Protein AF-A0A2D4MU91-F1 (afdb_monomer)

Nearest PDB structures (foldseek):
  2vn8-assembly2_B  TM=1.001E+00  e=2.319E-13  Homo sapiens
  6lii-assembly1_B  TM=8.320E-01  e=5.950E-04  Homo sapiens
  4j6f-assembly1_B  TM=7.363E-01  e=1.534E-03  Sinorhizobium meliloti 1021

Structure (mmCIF, N/CA/C/O backbone):
data_AF-A0A2D4MU91-F1
#
_entry.id   AF-A0A2D4MU91-F1
#
loop_
_atom_site.group_PDB
_atom_site.id
_atom_site.type_symbol
_atom_site.label_atom_id
_atom_site.label_alt_id
_atom_site.label_comp_id
_atom_site.label_asym_id
_atom_site.label_entity_id
_atom_site.label_seq_id
_atom_site.pdbx_PDB_ins_code
_atom_site.Cartn_x
_atom_site.Cartn_y
_atom_site.Cartn_z
_atom_site.occupancy
_atom_site.B_iso_or_equiv
_atom_site.auth_seq_id
_atom_site.auth_comp_id
_atom_site.auth_asym_id
_atom_site.auth_atom_id
_atom_site.pdbx_PDB_model_num
ATOM 1 N N . MET A 1 1 ? -2.887 -4.305 4.373 1.00 76.69 1 MET A N 1
ATOM 2 C CA . MET A 1 1 ? -2.344 -2.954 4.094 1.00 76.69 1 MET A CA 1
ATOM 3 C C . MET A 1 1 ? -2.496 -2.094 5.343 1.00 76.69 1 MET A C 1
ATOM 5 O O . MET A 1 1 ? -3.460 -2.306 6.071 1.00 76.69 1 MET A O 1
ATOM 9 N N . LEU A 1 2 ? -1.552 -1.188 5.613 1.00 73.94 2 LEU A N 1
ATOM 10 C CA . LEU A 1 2 ? -1.624 -0.229 6.722 1.00 73.94 2 LEU A CA 1
ATOM 11 C C . LEU A 1 2 ? -2.033 1.133 6.159 1.00 73.94 2 LEU A C 1
ATOM 13 O O . LEU A 1 2 ? -1.394 1.613 5.223 1.00 73.94 2 LEU A O 1
ATOM 17 N N . LEU A 1 3 ? -3.085 1.735 6.703 1.00 72.69 3 LEU A N 1
ATOM 18 C CA . LEU A 1 3 ? -3.566 3.048 6.277 1.00 72.69 3 LEU A CA 1
ATOM 19 C C . LEU A 1 3 ? -3.831 3.946 7.477 1.00 72.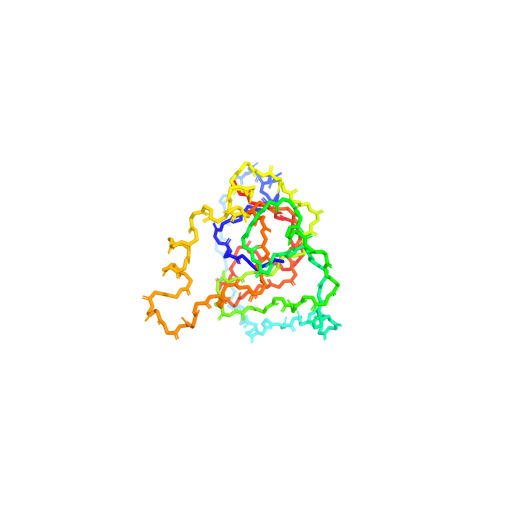69 3 LEU A C 1
ATOM 21 O O . LEU A 1 3 ? -4.034 3.480 8.597 1.00 72.69 3 LEU A O 1
ATOM 25 N N . ARG A 1 4 ? -3.833 5.256 7.239 1.00 72.56 4 ARG A N 1
ATOM 26 C CA . ARG A 1 4 ? -4.248 6.224 8.252 1.00 72.56 4 ARG A CA 1
ATOM 27 C C . ARG A 1 4 ? -5.769 6.273 8.284 1.00 72.56 4 ARG A C 1
ATOM 29 O O . ARG A 1 4 ? -6.400 6.401 7.244 1.00 72.56 4 ARG A O 1
ATOM 36 N N . GLY A 1 5 ? -6.364 6.233 9.474 1.00 51.28 5 GLY A N 1
ATOM 37 C CA . GLY A 1 5 ? -7.821 6.136 9.609 1.00 51.28 5 GLY A CA 1
ATOM 38 C C . GLY A 1 5 ? -8.610 7.262 8.922 1.00 51.28 5 GLY A C 1
ATOM 39 O O . GLY A 1 5 ? -9.745 7.048 8.534 1.00 51.28 5 GLY A O 1
ATOM 40 N N . HIS A 1 6 ? -8.029 8.448 8.721 1.00 66.69 6 HIS A N 1
ATOM 41 C CA . HIS A 1 6 ? -8.721 9.583 8.091 1.00 66.69 6 HIS A CA 1
ATOM 42 C C . HIS A 1 6 ? -8.859 9.502 6.564 1.00 66.69 6 HIS A C 1
ATOM 44 O O . HIS A 1 6 ? -9.570 10.323 6.000 1.00 66.69 6 HIS A O 1
ATOM 50 N N . THR A 1 7 ? -8.189 8.565 5.887 1.00 66.31 7 THR A N 1
ATOM 51 C CA . THR A 1 7 ? -8.255 8.428 4.418 1.00 66.31 7 THR A CA 1
ATOM 52 C C . THR A 1 7 ? -9.287 7.395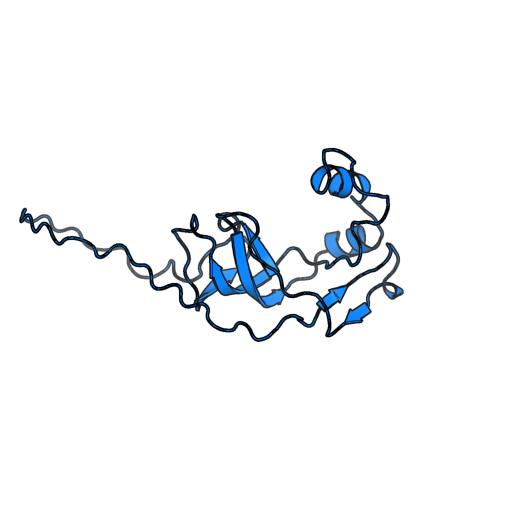 3.960 1.00 66.31 7 THR A C 1
ATOM 54 O O . THR A 1 7 ? -9.231 6.942 2.824 1.00 66.31 7 THR A O 1
ATOM 57 N N . LEU A 1 8 ? -10.173 6.946 4.852 1.00 70.94 8 LEU A N 1
ATOM 58 C CA . LEU A 1 8 ? -11.092 5.839 4.604 1.00 70.94 8 LEU A CA 1
ATOM 59 C C . LEU A 1 8 ? -12.539 6.292 4.729 1.00 70.94 8 LEU A C 1
ATOM 61 O O . LEU A 1 8 ? -12.876 7.074 5.621 1.00 70.94 8 LEU A O 1
ATOM 65 N N . ARG A 1 9 ? -13.413 5.696 3.916 1.00 70.50 9 ARG A N 1
ATOM 66 C CA . ARG A 1 9 ? -14.858 5.714 4.155 1.00 70.50 9 ARG A CA 1
ATOM 67 C C . ARG A 1 9 ? -15.372 4.353 4.565 1.00 70.50 9 ARG A C 1
ATOM 69 O O . ARG A 1 9 ? -14.997 3.327 4.006 1.00 70.50 9 ARG A O 1
ATOM 76 N N . SER A 1 10 ? -16.277 4.370 5.541 1.00 62.06 10 SER A N 1
ATOM 77 C CA . SER A 1 10 ? -17.098 3.215 5.883 1.00 62.06 10 SER A CA 1
ATOM 78 C C . SER A 1 10 ? -18.261 3.121 4.905 1.00 62.06 10 SER A C 1
ATOM 80 O O . SER A 1 10 ? -18.949 4.114 4.662 1.00 62.06 10 SER A O 1
ATOM 82 N N . LYS A 1 11 ? -18.552 1.916 4.410 1.00 56.12 11 LYS A N 1
ATOM 83 C CA . LYS A 1 11 ? -19.815 1.668 3.695 1.00 56.12 11 LYS A CA 1
ATOM 84 C C . LYS A 1 11 ? -21.040 1.804 4.610 1.00 56.12 11 LYS A C 1
ATOM 86 O O . LYS A 1 11 ? -22.161 1.935 4.128 1.00 56.12 11 LYS A O 1
ATOM 91 N N . VAL A 1 12 ? -20.851 1.808 5.932 1.00 44.03 12 VAL A N 1
ATOM 92 C CA . VAL A 1 12 ? -21.926 1.816 6.939 1.00 44.03 12 VAL A CA 1
ATOM 93 C C . VAL A 1 12 ? -22.422 3.239 7.254 1.00 44.03 12 VAL A C 1
ATOM 95 O O . VAL A 1 12 ? -22.794 3.544 8.382 1.00 44.03 12 VAL A O 1
ATOM 98 N N . CYS A 1 13 ? -22.488 4.131 6.262 1.00 41.75 13 CYS A N 1
ATOM 99 C CA . CYS A 1 13 ? -23.174 5.420 6.395 1.00 41.75 13 CYS A CA 1
ATOM 100 C C . CYS A 1 13 ? -24.297 5.534 5.360 1.00 41.75 13 CYS A C 1
ATOM 102 O O . CYS A 1 13 ? -24.196 6.273 4.387 1.00 41.75 13 CYS A O 1
ATOM 104 N N . SER A 1 14 ? -25.354 4.735 5.536 1.00 37.62 14 SER A N 1
ATOM 105 C CA . SER A 1 14 ? -26.645 4.870 4.835 1.00 37.62 14 SER A CA 1
ATOM 106 C C . SER A 1 14 ? -27.747 4.062 5.535 1.00 37.62 14 SER A C 1
ATOM 108 O O . SER A 1 14 ? -28.420 3.248 4.908 1.00 37.62 14 SER A O 1
ATOM 110 N N . LYS A 1 15 ? -27.960 4.256 6.843 1.00 34.19 15 LYS A N 1
ATOM 111 C CA . LYS A 1 15 ? -29.259 3.941 7.459 1.00 34.19 15 LYS A CA 1
ATOM 112 C C . LYS A 1 15 ? -29.674 5.044 8.435 1.00 34.19 15 LYS A C 1
ATOM 114 O O . LYS A 1 15 ? -29.155 5.127 9.540 1.00 34.19 15 LYS A O 1
ATOM 119 N N . LEU A 1 16 ? -30.669 5.804 7.964 1.00 32.56 16 LEU A N 1
ATOM 120 C CA . LEU A 1 16 ? -31.690 6.572 8.689 1.00 32.56 16 LEU A CA 1
ATOM 121 C C . LEU A 1 16 ? -31.326 7.984 9.183 1.00 32.56 16 LEU A C 1
ATOM 123 O O . LEU A 1 16 ? -30.978 8.208 10.338 1.00 32.56 16 LEU A O 1
ATOM 127 N N . LEU A 1 17 ? -31.575 8.960 8.299 1.00 34.31 17 LEU A N 1
ATOM 128 C CA . LEU A 1 17 ? -32.227 10.209 8.699 1.00 34.31 17 LEU A CA 1
ATOM 129 C C . LEU A 1 17 ? -33.666 9.907 9.152 1.00 34.31 17 LEU A C 1
ATOM 131 O O . LEU A 1 17 ? -34.383 9.191 8.455 1.00 34.31 17 LEU A O 1
ATOM 135 N N . GLY A 1 18 ? -34.098 10.538 10.247 1.00 29.16 18 GLY A N 1
ATOM 136 C CA . GLY A 1 18 ? -35.516 10.777 10.537 1.00 29.16 18 GLY A CA 1
ATOM 137 C C . GLY A 1 18 ? -35.991 10.314 11.913 1.00 29.16 18 GLY A C 1
ATOM 138 O O . GLY A 1 18 ? -36.376 9.163 12.069 1.00 29.16 18 GLY A O 1
ATOM 139 N N . CYS A 1 19 ? -35.981 11.224 12.895 1.00 27.73 19 CYS A N 1
ATOM 140 C CA . CYS A 1 19 ? -37.170 11.684 13.636 1.00 27.73 19 CYS A CA 1
ATOM 141 C C . CYS A 1 19 ? -36.754 12.450 14.902 1.00 27.73 19 CYS A C 1
ATOM 143 O O . CYS A 1 19 ? -36.070 11.933 15.781 1.00 27.73 19 CYS A O 1
ATOM 145 N N . LEU A 1 20 ? -37.194 13.705 14.977 1.00 34.19 20 LEU A N 1
ATOM 146 C CA . LEU A 1 20 ? -37.165 14.542 16.171 1.00 34.19 20 LEU A CA 1
ATOM 147 C C . LEU A 1 20 ? -38.215 14.041 17.175 1.00 34.19 20 LEU A C 1
ATOM 149 O O . LEU A 1 20 ? -39.377 13.897 16.804 1.00 34.19 20 LEU A O 1
ATOM 153 N N . SER A 1 21 ? -37.849 13.906 18.450 1.00 30.67 21 SER A N 1
ATOM 154 C CA . SER A 1 21 ? -38.756 14.228 19.560 1.00 30.67 21 SER A CA 1
ATOM 155 C C . SER A 1 21 ? -37.962 14.568 20.824 1.00 30.67 21 SER A C 1
ATOM 157 O O . SER A 1 21 ? -37.164 13.764 21.306 1.00 30.67 21 SER A O 1
ATOM 159 N N . LEU A 1 22 ? -38.198 15.767 21.356 1.00 38.72 22 LEU A N 1
ATOM 160 C CA . LEU A 1 22 ? -37.750 16.218 22.672 1.00 38.72 22 LEU A CA 1
ATOM 161 C C . LEU A 1 22 ? -38.519 15.483 23.776 1.00 38.72 22 LEU A C 1
ATOM 163 O O . LEU A 1 22 ? -39.739 15.604 23.828 1.00 38.72 22 LEU A O 1
ATOM 167 N N . SER A 1 23 ? -37.815 14.850 24.718 1.00 32.72 23 SER A N 1
ATOM 168 C CA . SER A 1 23 ? -38.287 14.742 26.106 1.00 32.72 23 SER A CA 1
ATOM 169 C C . SER A 1 23 ? -37.197 14.274 27.078 1.00 32.72 23 SER A C 1
ATOM 171 O O . SER A 1 23 ? -36.691 13.163 26.973 1.00 32.72 23 SER A O 1
ATOM 173 N N . ALA A 1 24 ? -36.959 15.140 28.065 1.00 33.81 24 ALA A N 1
ATOM 174 C CA . ALA A 1 24 ? -36.702 14.865 29.480 1.00 33.81 24 ALA A CA 1
ATOM 175 C C . ALA A 1 24 ? -35.405 14.159 29.939 1.00 33.81 24 ALA A C 1
ATOM 177 O O . ALA A 1 24 ? -35.162 12.973 29.746 1.00 33.81 24 ALA A O 1
ATOM 178 N N . LEU A 1 25 ? -34.656 14.954 30.710 1.00 39.72 25 LEU A N 1
ATOM 179 C CA . LEU A 1 25 ? -33.672 14.618 31.739 1.00 39.72 25 LEU A CA 1
ATOM 180 C C . LEU A 1 25 ? -33.971 13.318 32.518 1.00 39.72 25 LEU A C 1
ATOM 182 O O . LEU A 1 25 ? -35.026 13.194 33.139 1.00 39.72 25 LEU A O 1
ATOM 186 N N . ARG A 1 26 ? -32.955 12.459 32.666 1.00 32.94 26 ARG A N 1
ATOM 187 C CA . ARG A 1 26 ? -32.646 11.786 33.941 1.00 32.94 26 ARG A CA 1
ATOM 188 C C . ARG A 1 26 ? -31.180 11.358 33.967 1.00 32.94 26 ARG A C 1
ATOM 190 O O . ARG A 1 26 ? -30.714 10.606 33.119 1.00 32.94 26 ARG A O 1
ATOM 197 N N . GLN A 1 27 ? -30.459 11.894 34.947 1.00 38.44 27 GLN A N 1
ATOM 198 C CA . GLN A 1 27 ? -29.088 11.526 35.271 1.00 38.44 27 GLN A CA 1
ATOM 199 C C . GLN A 1 27 ? -29.042 10.068 35.738 1.00 38.44 27 GLN A C 1
ATOM 201 O O . GLN A 1 27 ? -29.795 9.669 36.623 1.00 38.44 27 GLN A O 1
ATOM 206 N N . SER A 1 28 ? -28.116 9.302 35.172 1.00 36.25 28 SER A N 1
ATOM 207 C CA . SER A 1 28 ? -27.631 8.047 35.734 1.00 36.25 28 SER A CA 1
ATOM 208 C C . SER A 1 28 ? -26.122 8.029 35.531 1.00 36.25 28 SER A C 1
ATOM 210 O O . SER A 1 28 ? -25.635 7.802 34.424 1.00 36.25 28 SER A O 1
ATOM 212 N N . LEU A 1 29 ? -25.381 8.325 36.601 1.00 36.03 29 LEU A N 1
ATOM 213 C CA . LEU A 1 29 ? -23.933 8.148 36.680 1.00 36.03 29 LEU A CA 1
ATOM 214 C C . LEU A 1 29 ? -23.627 6.644 36.685 1.00 36.03 29 LEU A C 1
ATOM 216 O O . LEU A 1 29 ? -23.423 6.042 37.735 1.00 36.03 29 LEU A O 1
ATOM 220 N N . SER A 1 30 ? -23.623 6.014 35.511 1.00 35.84 30 SER A N 1
ATOM 221 C CA . SER A 1 30 ? -23.048 4.681 35.350 1.00 35.84 30 SER A CA 1
ATOM 222 C C . SER A 1 30 ? -21.543 4.842 35.168 1.00 35.84 30 SER A C 1
ATOM 224 O O . SER A 1 30 ? -21.099 5.381 34.155 1.00 35.84 30 SER A O 1
ATOM 226 N N . LEU A 1 31 ? -20.763 4.403 36.154 1.00 36.09 31 LEU A N 1
ATOM 227 C CA . LEU A 1 31 ? -19.313 4.253 36.053 1.00 36.09 31 LEU A CA 1
ATOM 228 C C . LEU A 1 31 ? -19.004 3.347 34.853 1.00 36.09 31 LEU A C 1
ATOM 230 O O . LEU A 1 31 ? -19.293 2.152 34.873 1.00 36.09 31 LEU A O 1
ATOM 234 N N . TRP A 1 32 ? -18.462 3.931 33.786 1.00 31.25 32 TRP A N 1
ATOM 235 C CA . TRP A 1 32 ? -17.987 3.185 32.629 1.00 31.25 32 TRP A CA 1
ATOM 236 C C . TRP A 1 32 ? -16.819 2.313 33.101 1.00 31.25 32 TRP A C 1
ATOM 238 O O . TRP A 1 32 ? -15.844 2.866 33.619 1.00 31.25 32 TRP A O 1
ATOM 248 N N . PRO A 1 33 ? -16.845 0.981 32.935 1.00 38.06 33 PRO A N 1
ATOM 249 C CA . PRO A 1 33 ? -15.641 0.209 33.146 1.00 38.06 33 PRO A CA 1
ATOM 250 C C . PRO A 1 33 ? -14.661 0.581 32.033 1.00 38.06 33 PRO A C 1
ATOM 252 O O . PRO A 1 33 ? -14.869 0.282 30.855 1.00 38.06 33 PRO A O 1
ATOM 255 N N . LEU A 1 34 ? -13.585 1.260 32.426 1.00 44.78 34 LEU A N 1
ATOM 256 C CA . LEU A 1 34 ? -12.413 1.534 31.609 1.00 44.78 34 LEU A CA 1
ATOM 257 C C . LEU A 1 34 ? -11.674 0.210 31.356 1.00 44.78 34 LEU A C 1
ATOM 259 O O . LEU A 1 34 ? -10.680 -0.123 31.991 1.00 44.78 34 LEU A O 1
ATOM 263 N N . SER A 1 35 ? -12.203 -0.607 30.458 1.00 47.16 35 SER A N 1
ATOM 264 C CA . SER A 1 35 ? -11.468 -1.722 29.874 1.00 47.16 35 SER A CA 1
ATOM 265 C C . SER A 1 35 ? -12.078 -2.052 28.529 1.00 47.16 35 SER A C 1
ATOM 267 O O . SER A 1 35 ? -12.932 -2.928 28.395 1.00 47.16 35 SER A O 1
ATOM 269 N N . ARG A 1 36 ? -11.597 -1.347 27.499 1.00 43.66 36 ARG A N 1
ATOM 270 C CA . ARG A 1 36 ? -11.606 -1.914 26.153 1.00 43.66 36 ARG A CA 1
ATOM 271 C C . ARG A 1 36 ? -10.810 -3.211 26.244 1.00 43.66 36 ARG A C 1
ATOM 273 O O . ARG A 1 36 ? -9.589 -3.183 26.360 1.00 43.66 36 ARG A O 1
ATOM 280 N N . LYS A 1 37 ? -11.507 -4.347 26.252 1.00 35.41 37 LYS A N 1
ATOM 281 C CA . LYS A 1 37 ? -10.875 -5.648 26.045 1.00 35.41 37 LYS A CA 1
ATOM 282 C C . LYS A 1 37 ? -10.244 -5.593 24.660 1.00 35.41 37 LYS A C 1
ATOM 284 O O . LYS A 1 37 ? -10.958 -5.579 23.659 1.00 35.41 37 LYS A O 1
ATOM 289 N N . PHE A 1 38 ? -8.920 -5.488 24.613 1.00 39.97 38 PHE A N 1
ATOM 290 C CA . PHE A 1 38 ? -8.163 -5.638 23.381 1.00 39.97 38 PHE A CA 1
ATOM 291 C C . PHE A 1 38 ? -8.386 -7.069 22.894 1.00 39.97 38 PHE A C 1
ATOM 293 O O . PHE A 1 38 ? -7.773 -8.013 23.385 1.00 39.97 38 PHE A O 1
ATOM 300 N N . HIS A 1 39 ? -9.320 -7.247 21.962 1.00 42.41 39 HIS A N 1
ATOM 301 C CA . HIS A 1 39 ? -9.378 -8.465 21.175 1.00 42.41 39 HIS A CA 1
ATOM 302 C C . HIS A 1 39 ? -8.187 -8.425 20.223 1.00 42.41 39 HIS A C 1
ATOM 304 O O . HIS A 1 39 ? -8.269 -7.874 19.131 1.00 42.41 39 HIS A O 1
ATOM 310 N N . VAL A 1 40 ? -7.064 -8.993 20.660 1.00 47.31 40 VAL A N 1
ATOM 311 C CA . VAL A 1 40 ? -5.912 -9.280 19.800 1.00 47.31 40 VAL A CA 1
ATOM 312 C C . VAL A 1 40 ? -6.295 -10.480 18.929 1.00 47.31 40 VAL A C 1
ATOM 314 O O . VAL A 1 40 ? -5.888 -11.617 19.168 1.00 47.31 40 VAL A O 1
ATOM 317 N N . SER A 1 41 ? -7.215 -10.281 17.985 1.00 52.53 41 SER A N 1
ATOM 318 C CA . SER A 1 41 ? -7.653 -11.365 17.114 1.00 52.53 41 SER A CA 1
ATOM 319 C C . SER A 1 41 ? -6.566 -11.653 16.079 1.00 52.53 41 SER A C 1
ATOM 321 O O . SER A 1 41 ? -6.405 -10.917 15.111 1.00 52.53 41 SER A O 1
ATOM 323 N N . CYS A 1 42 ? -5.893 -12.785 16.296 1.00 43.09 42 CYS A N 1
ATOM 324 C CA . CYS A 1 42 ? -4.976 -13.496 15.403 1.00 43.09 42 CYS A CA 1
ATOM 325 C C . CYS A 1 42 ? -3.510 -13.014 15.362 1.00 43.09 42 CYS A C 1
ATOM 327 O O . CYS A 1 42 ? -3.039 -12.454 14.380 1.00 43.09 42 CYS A O 1
ATOM 329 N N . GLN A 1 43 ? -2.732 -13.396 16.379 1.00 53.59 43 GLN A N 1
ATOM 330 C CA . GLN A 1 43 ? -1.259 -13.355 16.372 1.00 53.59 43 GLN A CA 1
ATOM 331 C C . GLN A 1 43 ? -0.581 -14.401 15.442 1.00 53.59 43 GLN A C 1
ATOM 333 O O . GLN A 1 43 ? 0.536 -14.822 15.726 1.00 53.59 43 GLN A O 1
ATOM 338 N N . ARG A 1 44 ? -1.210 -14.911 14.368 1.00 56.16 44 ARG A N 1
ATOM 339 C CA . ARG A 1 44 ? -0.689 -16.125 13.680 1.00 56.16 44 ARG A CA 1
ATOM 340 C C . ARG A 1 44 ? -0.170 -15.965 12.252 1.00 56.16 44 ARG A C 1
ATOM 342 O O . ARG A 1 44 ? 0.322 -16.947 11.710 1.00 56.16 44 ARG A O 1
ATOM 349 N N . CYS A 1 45 ? -0.179 -14.770 11.670 1.00 60.91 45 CYS A N 1
ATOM 350 C CA . CYS A 1 45 ? 0.519 -14.520 10.405 1.00 60.91 45 CYS A CA 1
ATOM 351 C C . CYS A 1 45 ? 1.623 -13.490 10.633 1.00 60.91 45 CYS A C 1
ATOM 353 O O . CYS A 1 45 ? 1.351 -12.297 10.672 1.00 60.91 45 CYS A O 1
ATOM 355 N N . SER A 1 46 ? 2.871 -13.944 10.790 1.00 84.50 46 SER A N 1
ATOM 356 C CA . SER A 1 46 ? 4.045 -13.060 10.712 1.00 84.50 46 SER A CA 1
ATOM 357 C C . SER A 1 46 ? 4.327 -12.616 9.274 1.00 84.50 46 SER A C 1
ATOM 359 O O . SER A 1 46 ? 5.042 -11.636 9.055 1.00 84.50 46 SER A O 1
ATOM 361 N N . THR A 1 47 ? 3.734 -13.309 8.299 1.00 92.69 47 THR A N 1
ATOM 362 C CA . THR A 1 47 ? 3.857 -13.031 6.873 1.00 92.69 47 THR A CA 1
ATOM 363 C C . THR A 1 47 ? 2.500 -12.971 6.167 1.00 92.69 47 THR A C 1
ATOM 365 O O . THR A 1 47 ? 1.491 -13.481 6.659 1.00 92.69 47 THR A O 1
ATOM 368 N N . MET A 1 48 ? 2.478 -12.329 5.001 1.00 93.94 48 MET A N 1
ATOM 369 C CA . MET A 1 48 ? 1.337 -12.195 4.103 1.00 93.94 48 MET A CA 1
ATOM 370 C C . MET A 1 48 ? 1.778 -12.298 2.631 1.00 93.94 48 MET A C 1
ATOM 372 O O . MET A 1 48 ? 2.917 -11.948 2.305 1.00 93.94 48 MET A O 1
ATOM 376 N N . PRO A 1 49 ? 0.887 -12.731 1.720 1.00 95.50 49 PRO A N 1
ATOM 377 C CA . PRO A 1 49 ? 1.150 -12.678 0.290 1.00 95.50 49 PRO A CA 1
ATOM 378 C C . PRO A 1 49 ? 1.105 -11.241 -0.238 1.00 95.50 49 PRO A C 1
ATOM 380 O O . PRO A 1 49 ? 0.240 -10.456 0.152 1.00 95.50 49 PRO A O 1
ATOM 383 N N . SER A 1 50 ? 2.018 -10.904 -1.147 1.00 96.19 50 SER A N 1
ATOM 384 C CA . SER A 1 50 ? 2.079 -9.591 -1.787 1.00 96.19 50 SER A CA 1
ATOM 385 C C . SER A 1 50 ? 2.775 -9.642 -3.144 1.00 96.19 50 SER A C 1
ATOM 387 O O . SER A 1 50 ? 3.658 -10.465 -3.379 1.00 96.19 50 SER A O 1
ATOM 389 N N . TRP A 1 51 ? 2.420 -8.696 -4.009 1.00 97.00 51 TRP A N 1
ATOM 390 C CA . TRP A 1 51 ? 3.250 -8.303 -5.144 1.00 97.00 51 TRP A CA 1
ATOM 391 C C . TRP A 1 51 ? 4.210 -7.200 -4.703 1.00 97.00 51 TRP A C 1
ATOM 393 O O . TRP A 1 51 ? 3.802 -6.265 -4.009 1.00 97.00 51 TRP A O 1
ATOM 403 N N . VAL A 1 52 ? 5.480 -7.327 -5.068 1.00 96.94 52 VAL A N 1
ATOM 404 C CA . VAL A 1 52 ? 6.556 -6.409 -4.686 1.00 96.94 52 VAL A CA 1
ATOM 405 C C . VAL A 1 52 ? 7.457 -6.114 -5.878 1.00 96.94 52 VAL A C 1
ATOM 407 O O . VAL A 1 52 ? 7.464 -6.843 -6.872 1.00 96.94 52 VAL A O 1
ATOM 410 N N . ILE A 1 53 ? 8.235 -5.044 -5.763 1.00 96.62 53 ILE A N 1
ATOM 411 C CA . ILE A 1 53 ? 9.375 -4.763 -6.631 1.00 96.62 53 ILE A CA 1
ATOM 412 C C . ILE A 1 53 ? 10.620 -4.566 -5.765 1.00 96.62 53 ILE A C 1
ATOM 414 O O . ILE A 1 53 ? 10.533 -3.939 -4.711 1.00 96.62 53 ILE A O 1
ATOM 418 N N . ASP A 1 54 ? 11.770 -5.059 -6.223 1.00 95.62 54 ASP A N 1
ATOM 419 C CA . ASP A 1 54 ? 13.072 -4.871 -5.544 1.00 95.62 54 ASP A CA 1
ATOM 420 C C . ASP A 1 54 ? 13.959 -3.835 -6.245 1.00 95.62 54 ASP A C 1
ATOM 422 O O . ASP A 1 54 ? 15.035 -3.469 -5.777 1.00 95.62 54 ASP A O 1
ATOM 426 N N . ARG A 1 55 ? 13.513 -3.381 -7.416 1.00 95.00 55 ARG A N 1
ATOM 427 C CA . ARG A 1 55 ? 14.124 -2.320 -8.208 1.00 95.00 55 ARG A CA 1
ATOM 428 C C . ARG A 1 55 ? 13.059 -1.680 -9.085 1.00 95.00 55 ARG A C 1
ATOM 430 O O . ARG A 1 55 ? 12.069 -2.322 -9.434 1.00 95.00 55 ARG A O 1
ATOM 437 N N . TYR A 1 56 ? 13.289 -0.439 -9.493 1.00 95.88 56 TYR A N 1
ATOM 438 C CA . TYR A 1 56 ? 12.462 0.191 -10.517 1.00 95.88 56 TYR A CA 1
ATOM 439 C C . TYR A 1 56 ? 12.725 -0.437 -11.889 1.00 95.88 56 TYR A C 1
ATOM 441 O O . TYR A 1 56 ? 13.853 -0.829 -12.200 1.00 95.88 56 TYR A O 1
ATOM 449 N N . GLY A 1 57 ? 11.693 -0.515 -12.724 1.00 96.12 57 GLY A N 1
ATOM 450 C CA . GLY A 1 57 ? 11.819 -1.058 -14.070 1.00 96.12 57 GLY A CA 1
ATOM 451 C C . GLY A 1 57 ? 10.488 -1.342 -14.751 1.00 96.12 57 GLY A C 1
ATOM 452 O O . GLY A 1 57 ? 9.420 -0.920 -14.297 1.00 96.12 57 GLY A O 1
ATOM 453 N N . LYS A 1 58 ? 10.575 -2.058 -15.877 1.00 96.00 58 LYS A N 1
ATOM 454 C CA . LYS A 1 58 ? 9.419 -2.482 -16.673 1.00 96.00 58 LYS A CA 1
ATOM 455 C C . LYS A 1 58 ? 8.658 -3.596 -15.941 1.00 96.00 58 LYS A C 1
ATOM 457 O O . LYS A 1 58 ? 8.880 -3.859 -14.768 1.00 96.00 58 LYS A O 1
ATOM 462 N N . ASN A 1 59 ? 7.678 -4.209 -16.596 1.00 96.38 59 ASN A N 1
ATOM 463 C CA . ASN A 1 59 ? 6.770 -5.148 -15.933 1.00 96.38 59 ASN A CA 1
ATOM 464 C C . ASN A 1 59 ? 7.457 -6.395 -15.347 1.00 96.38 59 ASN A C 1
ATOM 466 O O . ASN A 1 59 ? 6.912 -7.017 -14.447 1.00 96.38 59 ASN A O 1
ATOM 470 N N . ASP A 1 60 ? 8.652 -6.725 -15.827 1.00 96.81 60 ASP A N 1
ATOM 471 C CA . ASP A 1 60 ? 9.480 -7.851 -15.393 1.00 96.81 60 ASP A CA 1
ATOM 472 C C . ASP A 1 60 ? 9.999 -7.737 -13.951 1.00 96.81 60 ASP A C 1
ATOM 474 O O . ASP A 1 60 ? 10.446 -8.731 -13.388 1.00 96.81 60 ASP A O 1
ATOM 478 N N . VAL A 1 61 ? 9.945 -6.549 -13.335 1.00 97.25 61 VAL A N 1
ATOM 479 C CA . VAL A 1 61 ? 10.401 -6.366 -11.945 1.00 97.25 61 VAL A CA 1
ATOM 480 C C . VAL A 1 61 ? 9.355 -6.761 -10.897 1.00 97.25 61 VAL A C 1
ATOM 482 O O . VAL A 1 61 ? 9.699 -6.856 -9.720 1.00 97.25 61 VAL A O 1
ATOM 485 N N . LEU A 1 62 ? 8.092 -6.960 -11.301 1.00 96.81 62 LEU A N 1
ATOM 486 C CA . LEU A 1 62 ? 7.009 -7.377 -10.406 1.00 96.81 62 LEU A CA 1
ATOM 487 C C . LEU A 1 62 ? 7.183 -8.838 -10.002 1.00 96.81 62 LEU A C 1
ATOM 489 O O . LEU A 1 62 ? 7.180 -9.734 -10.843 1.00 96.81 62 LEU A O 1
ATOM 493 N N . GLN A 1 63 ? 7.279 -9.067 -8.699 1.00 97.31 63 GLN A N 1
ATOM 494 C CA . GLN A 1 63 ? 7.479 -10.385 -8.116 1.00 97.31 63 GLN A CA 1
ATOM 495 C C . GLN A 1 63 ? 6.388 -10.671 -7.092 1.00 97.31 63 GLN A C 1
ATOM 497 O O . GLN A 1 63 ? 6.066 -9.832 -6.252 1.00 97.31 63 GLN A O 1
ATOM 502 N N . PHE A 1 64 ? 5.816 -11.868 -7.158 1.00 96.94 64 PHE A N 1
ATOM 503 C CA . PHE A 1 64 ? 4.907 -12.358 -6.132 1.00 96.94 64 PHE A CA 1
ATOM 504 C C . PHE A 1 64 ? 5.704 -13.047 -5.023 1.00 96.94 64 PHE A C 1
ATOM 506 O O . PHE A 1 64 ? 6.576 -13.868 -5.297 1.00 96.94 64 PHE A O 1
ATOM 513 N N . THR A 1 65 ? 5.373 -12.753 -3.769 1.00 95.94 65 THR A N 1
ATOM 514 C CA . THR A 1 65 ? 5.942 -13.416 -2.594 1.00 95.94 65 THR A CA 1
ATOM 515 C C . THR A 1 65 ? 4.843 -13.757 -1.597 1.00 95.94 65 THR A C 1
ATOM 517 O O . THR A 1 65 ? 3.942 -12.956 -1.364 1.00 95.94 65 THR A O 1
ATOM 520 N N . SER A 1 66 ? 4.912 -14.935 -0.976 1.00 94.50 66 SER A N 1
ATOM 521 C CA . SER A 1 66 ? 4.034 -15.336 0.135 1.00 94.50 66 SER A CA 1
ATOM 522 C C . SER A 1 66 ? 4.560 -14.906 1.510 1.00 94.50 66 SER A C 1
ATOM 524 O O . SER A 1 66 ? 3.881 -15.096 2.517 1.00 94.50 66 SER A O 1
ATOM 526 N N . ASN A 1 67 ? 5.784 -14.371 1.561 1.00 93.94 67 ASN A N 1
ATOM 527 C CA . ASN A 1 67 ? 6.567 -14.233 2.788 1.00 93.94 67 ASN A CA 1
ATOM 528 C C . ASN A 1 67 ? 6.812 -12.767 3.171 1.00 93.94 67 ASN A C 1
ATOM 530 O O . ASN A 1 67 ? 7.789 -12.459 3.848 1.00 93.94 67 ASN A O 1
ATOM 534 N N . MET A 1 68 ? 5.947 -11.850 2.734 1.00 94.06 68 MET A N 1
ATOM 535 C CA . MET A 1 68 ? 6.085 -10.435 3.068 1.00 94.06 68 MET A CA 1
ATOM 536 C C . MET A 1 68 ? 5.693 -10.189 4.522 1.00 94.06 68 MET A C 1
ATOM 538 O O . MET A 1 68 ? 4.673 -10.704 4.965 1.00 94.06 68 MET A O 1
ATOM 542 N N . THR A 1 69 ? 6.460 -9.394 5.266 1.00 93.25 69 THR A N 1
ATOM 543 C CA . THR A 1 69 ? 6.193 -9.128 6.688 1.00 93.25 69 THR A CA 1
ATOM 544 C C . THR A 1 69 ? 4.789 -8.569 6.906 1.00 93.25 69 THR A C 1
ATOM 546 O O . THR A 1 69 ? 4.367 -7.630 6.227 1.00 93.25 69 THR A O 1
ATOM 549 N N . PHE A 1 70 ? 4.071 -9.127 7.880 1.00 92.94 70 PHE A N 1
ATOM 550 C CA . PHE A 1 70 ? 2.748 -8.637 8.244 1.00 92.94 70 PHE A CA 1
ATOM 551 C C . PHE A 1 70 ? 2.837 -7.199 8.795 1.00 92.94 70 PHE A C 1
ATOM 553 O O . PHE A 1 70 ? 3.726 -6.904 9.599 1.00 92.94 70 PHE A O 1
ATOM 560 N N . PRO A 1 71 ? 1.958 -6.274 8.365 1.00 92.62 71 PRO A N 1
ATOM 561 C CA . PRO A 1 71 ? 2.006 -4.888 8.811 1.00 92.62 71 PRO A CA 1
ATOM 562 C C . PRO A 1 71 ? 1.702 -4.785 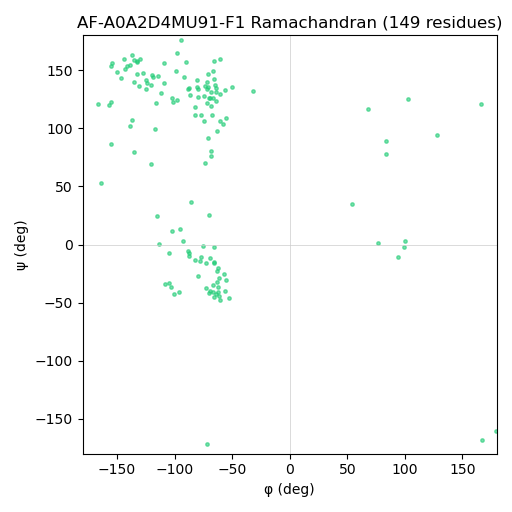10.306 1.00 92.62 71 PRO A C 1
ATOM 564 O O . PRO A 1 71 ? 0.817 -5.464 10.816 1.00 92.62 71 PRO A O 1
ATOM 567 N N . ALA A 1 72 ? 2.394 -3.878 10.987 1.00 91.94 72 ALA A N 1
ATOM 568 C CA . ALA A 1 72 ? 2.146 -3.551 12.385 1.00 91.94 72 ALA A CA 1
ATOM 569 C C . ALA A 1 72 ? 1.757 -2.077 12.510 1.00 91.94 72 ALA A C 1
ATOM 571 O O . ALA A 1 72 ? 2.294 -1.233 11.790 1.00 91.94 72 ALA A O 1
ATOM 572 N N . ILE A 1 73 ? 0.852 -1.775 13.440 1.00 92.56 73 ILE A N 1
ATOM 573 C CA . ILE A 1 73 ? 0.486 -0.401 13.791 1.00 92.56 73 ILE A CA 1
ATOM 574 C C . ILE A 1 73 ? 1.682 0.257 14.481 1.00 92.56 73 ILE A C 1
ATOM 576 O O . ILE A 1 73 ? 2.146 -0.209 15.520 1.00 92.56 73 ILE A O 1
ATOM 580 N N . ARG A 1 74 ? 2.189 1.339 13.890 1.00 92.00 74 ARG A N 1
ATOM 581 C CA . ARG A 1 74 ? 3.301 2.141 14.422 1.00 92.00 74 ARG A CA 1
ATOM 582 C C . ARG A 1 74 ? 2.811 3.457 15.007 1.00 92.00 74 ARG A C 1
ATOM 584 O O . ARG A 1 74 ? 3.394 3.954 15.966 1.00 92.00 74 ARG A O 1
ATOM 591 N N . LEU A 1 75 ? 1.752 4.021 14.431 1.00 93.44 75 LEU A N 1
ATOM 592 C CA . LEU A 1 75 ? 1.144 5.273 14.863 1.00 93.44 75 LEU A CA 1
ATOM 593 C C . LEU A 1 75 ? -0.270 5.026 15.397 1.00 93.44 75 LEU A C 1
ATOM 595 O O . LEU A 1 75 ? -1.009 4.198 14.867 1.00 93.44 75 LEU A O 1
ATOM 599 N N . PRO A 1 76 ? -0.711 5.777 16.419 1.00 93.44 76 PRO A N 1
ATOM 600 C CA . PRO A 1 76 ? -1.960 5.481 17.110 1.00 93.44 76 PRO A CA 1
ATOM 601 C C . PRO A 1 76 ? -3.220 5.733 16.266 1.00 93.44 76 PRO A C 1
ATOM 603 O O . PRO A 1 76 ? -4.311 5.327 16.657 1.00 93.44 76 PRO A O 1
ATOM 606 N N . ASN A 1 77 ? -3.080 6.399 15.120 1.00 94.19 77 ASN A N 1
ATOM 607 C CA . ASN A 1 77 ? -4.140 6.720 14.167 1.00 94.19 77 ASN A CA 1
ATOM 608 C C . ASN A 1 77 ? -4.148 5.810 12.921 1.00 94.19 77 ASN A C 1
ATOM 610 O O . ASN A 1 77 ? -4.821 6.133 11.938 1.00 94.19 77 ASN A O 1
ATOM 614 N N . GLU A 1 78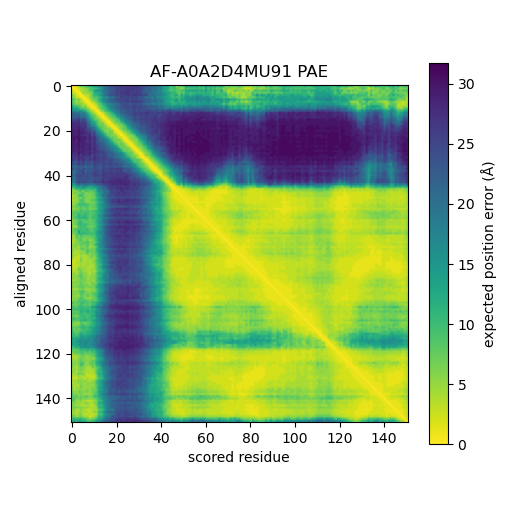 ? -3.385 4.718 12.926 1.00 94.44 78 GLU A N 1
ATOM 615 C CA . GLU A 1 78 ? -3.351 3.745 11.832 1.00 94.44 78 GLU A CA 1
ATOM 616 C C . GLU A 1 78 ? -4.383 2.630 12.015 1.00 94.44 78 GLU A C 1
ATOM 618 O O . GLU A 1 78 ? -4.828 2.328 13.123 1.00 94.44 78 GLU A O 1
ATOM 623 N N . VAL A 1 79 ? -4.748 2.001 10.902 1.00 94.81 79 VAL A N 1
ATOM 624 C CA . VAL A 1 79 ? -5.592 0.808 10.849 1.00 94.81 79 VAL A CA 1
ATOM 625 C C . VAL A 1 79 ? -4.966 -0.233 9.928 1.00 94.81 79 VAL A C 1
ATOM 627 O O . VAL A 1 79 ? -4.349 0.101 8.911 1.00 94.81 79 VAL A O 1
ATOM 630 N N . ILE A 1 80 ? -5.153 -1.506 10.266 1.00 95.56 80 ILE A N 1
ATOM 631 C CA . ILE A 1 80 ? -4.780 -2.636 9.415 1.00 95.56 80 ILE A CA 1
ATOM 632 C C . ILE A 1 80 ? -6.026 -3.105 8.678 1.00 95.56 80 ILE A C 1
ATOM 634 O O . ILE A 1 80 ? -7.021 -3.468 9.300 1.00 95.56 8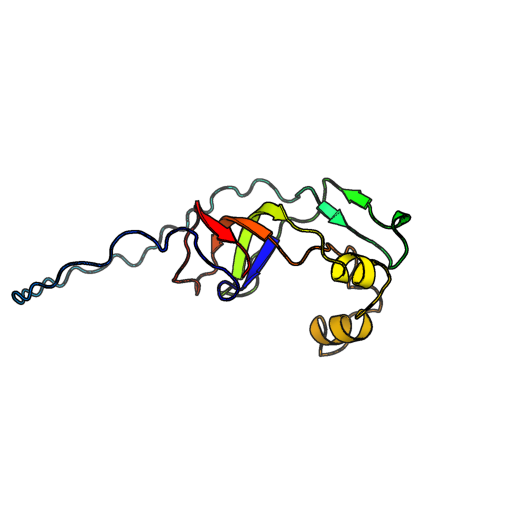0 ILE A O 1
ATOM 638 N N . ILE A 1 81 ? -5.954 -3.142 7.349 1.00 95.19 81 ILE A N 1
ATOM 639 C CA . ILE A 1 81 ? -7.035 -3.618 6.482 1.00 95.19 81 ILE A CA 1
ATOM 640 C C . ILE A 1 81 ? -6.619 -4.919 5.801 1.00 95.19 81 ILE A C 1
ATOM 642 O O . ILE A 1 81 ? -5.549 -5.001 5.178 1.00 95.19 81 ILE A O 1
ATOM 646 N N . LYS A 1 82 ? -7.501 -5.920 5.874 1.00 95.38 82 LYS A N 1
ATOM 647 C CA . LYS A 1 82 ? -7.476 -7.087 4.995 1.00 95.38 82 LYS A CA 1
ATOM 648 C C . LYS A 1 82 ? -8.044 -6.670 3.647 1.00 95.38 82 LYS A C 1
ATOM 650 O O . LYS A 1 82 ? -9.228 -6.369 3.534 1.00 95.38 82 LYS A O 1
ATOM 655 N N . VAL A 1 83 ? -7.178 -6.630 2.643 1.00 95.50 83 VAL A N 1
ATOM 656 C CA . VAL A 1 83 ? -7.530 -6.207 1.286 1.00 95.50 83 VAL A CA 1
ATOM 657 C C . VAL A 1 83 ? -8.329 -7.310 0.596 1.00 95.50 83 VAL A C 1
ATOM 659 O O . VAL A 1 83 ? -7.891 -8.458 0.577 1.00 95.50 83 VAL A O 1
ATOM 662 N N . HIS A 1 84 ? -9.488 -6.960 0.041 1.00 96.12 84 HIS A N 1
ATOM 663 C CA . HIS A 1 84 ? -10.297 -7.843 -0.806 1.00 96.12 84 HIS A CA 1
ATOM 664 C C . HIS A 1 84 ? -10.154 -7.482 -2.285 1.00 96.12 84 HIS A C 1
ATOM 666 O O . HIS A 1 84 ? -10.118 -8.370 -3.132 1.00 96.12 84 HIS A O 1
ATOM 672 N N . ALA A 1 85 ? -10.048 -6.188 -2.585 1.00 95.75 85 ALA A N 1
ATOM 673 C CA . ALA A 1 85 ? -9.832 -5.676 -3.928 1.00 95.75 85 ALA A CA 1
ATOM 674 C C . ALA A 1 85 ? -8.900 -4.460 -3.894 1.00 95.75 85 ALA A C 1
ATOM 676 O O . ALA A 1 85 ? -8.864 -3.716 -2.912 1.00 95.75 85 ALA A O 1
ATOM 677 N N . ALA A 1 86 ? -8.170 -4.270 -4.987 1.00 94.69 86 ALA A N 1
ATOM 678 C CA . ALA A 1 86 ? -7.347 -3.102 -5.272 1.00 94.69 86 ALA A CA 1
ATOM 679 C C . ALA A 1 86 ? -7.536 -2.733 -6.750 1.00 94.69 86 ALA A C 1
ATOM 681 O O . ALA A 1 86 ? -7.889 -3.597 -7.559 1.00 94.69 86 ALA A O 1
ATOM 682 N N . SER A 1 87 ? -7.320 -1.469 -7.096 1.00 93.94 87 SER A N 1
ATOM 683 C CA . SER A 1 87 ? -7.339 -1.003 -8.484 1.00 93.94 87 SER A CA 1
ATOM 684 C C . SER A 1 87 ? -5.908 -0.919 -9.033 1.00 93.94 87 SER A C 1
ATOM 686 O O . SER A 1 87 ? -4.928 -0.962 -8.284 1.00 93.94 87 SER A O 1
ATOM 688 N N . LEU A 1 88 ? -5.785 -0.813 -10.357 1.00 93.94 88 LEU A N 1
ATOM 689 C CA . LEU A 1 88 ? -4.537 -0.433 -11.010 1.00 93.94 88 LEU A CA 1
ATOM 690 C C . LEU A 1 88 ? -4.749 0.893 -11.724 1.00 93.94 88 LEU A C 1
ATOM 692 O O . LEU A 1 88 ? -5.581 0.993 -12.625 1.00 93.94 88 LEU A O 1
ATOM 696 N N . ASN A 1 89 ? -3.944 1.883 -11.362 1.00 93.06 89 ASN A N 1
ATOM 697 C CA . ASN A 1 89 ? -3.951 3.199 -11.967 1.00 93.06 89 ASN A CA 1
ATOM 698 C C . ASN A 1 89 ? -2.682 3.408 -12.816 1.00 93.06 89 ASN A C 1
ATOM 700 O O . ASN A 1 89 ? -1.632 2.817 -12.547 1.00 93.06 89 ASN A O 1
ATOM 704 N N . PRO A 1 90 ? -2.702 4.309 -13.820 1.00 95.12 90 PRO A N 1
ATOM 705 C CA . PRO A 1 90 ? -1.506 4.633 -14.608 1.00 95.12 90 PRO A CA 1
ATOM 706 C C . PRO A 1 90 ? -0.310 5.085 -13.754 1.00 95.12 90 PRO A C 1
ATOM 708 O O . PRO A 1 90 ? 0.847 4.836 -14.100 1.00 95.12 90 PRO A O 1
ATOM 711 N N . ILE A 1 91 ? -0.580 5.720 -12.608 1.00 93.56 91 ILE A N 1
ATOM 712 C CA . ILE A 1 91 ? 0.457 6.131 -11.661 1.00 93.56 91 ILE A CA 1
ATOM 713 C C . ILE A 1 91 ? 1.215 4.941 -11.065 1.00 93.56 91 ILE A C 1
ATOM 715 O O . ILE A 1 91 ? 2.414 5.070 -10.846 1.00 93.56 91 ILE A O 1
ATOM 719 N N . ASP A 1 92 ? 0.582 3.781 -10.872 1.00 93.94 92 ASP A N 1
ATOM 720 C CA . ASP A 1 92 ? 1.254 2.594 -10.332 1.00 93.94 92 ASP A CA 1
ATOM 721 C C . ASP A 1 92 ? 2.311 2.075 -11.312 1.00 93.94 92 ASP A C 1
ATOM 723 O O . ASP A 1 92 ? 3.440 1.772 -10.924 1.00 93.94 92 ASP A O 1
ATOM 727 N N . VAL A 1 93 ? 1.985 2.071 -12.610 1.00 95.56 93 VAL A N 1
ATOM 728 C CA . VAL A 1 93 ? 2.923 1.712 -13.686 1.00 95.56 93 VAL A CA 1
ATOM 729 C C . VAL A 1 93 ? 4.079 2.711 -13.752 1.00 95.56 93 VAL A C 1
ATOM 731 O O . VAL A 1 93 ? 5.240 2.316 -13.875 1.00 95.56 93 VAL A O 1
ATOM 734 N N . ASN A 1 94 ? 3.782 4.005 -13.627 1.00 95.25 94 ASN A N 1
ATOM 735 C CA . ASN A 1 94 ? 4.803 5.049 -13.623 1.00 95.25 94 ASN A CA 1
ATOM 736 C C . ASN A 1 94 ? 5.717 4.938 -12.396 1.00 95.25 94 ASN A C 1
ATOM 738 O O . ASN A 1 94 ? 6.938 5.007 -12.534 1.00 95.25 94 ASN A O 1
ATOM 742 N N . MET A 1 95 ? 5.151 4.725 -11.207 1.00 94.75 95 MET A N 1
ATOM 743 C CA . MET A 1 95 ? 5.901 4.534 -9.964 1.00 94.75 95 MET A CA 1
ATOM 744 C C . MET A 1 95 ? 6.786 3.290 -10.025 1.00 94.75 95 MET A C 1
ATOM 746 O O . MET A 1 95 ? 7.947 3.362 -9.627 1.00 94.75 95 MET A O 1
ATOM 750 N N . ARG A 1 96 ? 6.293 2.183 -10.599 1.00 96.31 96 ARG A N 1
ATOM 751 C CA . ARG A 1 96 ? 7.105 0.988 -10.878 1.00 96.31 96 ARG A CA 1
ATOM 752 C C . ARG A 1 96 ? 8.317 1.318 -11.751 1.00 96.31 96 ARG A C 1
ATOM 754 O O . ARG A 1 96 ? 9.415 0.837 -11.485 1.00 96.31 96 ARG A O 1
ATOM 761 N N . ASN A 1 97 ? 8.140 2.182 -12.750 1.00 95.94 97 ASN A N 1
ATOM 762 C CA . ASN A 1 97 ? 9.222 2.650 -13.618 1.00 95.94 97 ASN A CA 1
ATOM 763 C C . ASN A 1 97 ? 10.151 3.688 -12.937 1.00 95.94 97 ASN A C 1
ATOM 765 O O . ASN A 1 97 ? 11.109 4.137 -13.561 1.00 95.94 97 ASN A O 1
ATOM 769 N N . GLY A 1 98 ? 9.893 4.083 -11.683 1.00 93.81 98 GLY A N 1
ATOM 770 C CA . GLY A 1 98 ? 10.716 5.028 -10.912 1.00 93.81 98 GLY A CA 1
ATOM 771 C C . GLY A 1 98 ? 10.186 6.463 -10.857 1.00 93.81 98 GLY A C 1
ATOM 772 O O . GLY A 1 98 ? 10.823 7.334 -10.257 1.00 93.81 98 GLY A O 1
ATOM 773 N N . TYR A 1 99 ? 9.017 6.740 -11.439 1.00 93.75 99 TYR A N 1
ATOM 774 C CA . TYR A 1 99 ? 8.396 8.058 -11.337 1.00 93.75 99 TYR A CA 1
ATOM 775 C C . TYR A 1 99 ? 8.096 8.409 -9.874 1.00 93.75 99 TYR A C 1
ATOM 777 O O . TYR A 1 99 ? 7.497 7.632 -9.133 1.00 93.75 99 TYR A O 1
ATOM 785 N N . GLY A 1 100 ? 8.516 9.602 -9.449 1.00 90.44 100 GLY A N 1
ATOM 786 C CA . GLY A 1 100 ? 8.302 10.085 -8.085 1.00 90.44 100 GLY A CA 1
ATOM 787 C C . GLY A 1 100 ? 9.236 9.486 -7.028 1.00 90.44 100 GLY A C 1
ATOM 788 O O . GLY A 1 100 ? 9.133 9.892 -5.871 1.00 90.44 100 GLY A O 1
ATOM 789 N N . ALA A 1 101 ? 10.177 8.601 -7.388 1.00 90.25 101 ALA A N 1
ATOM 790 C CA . ALA A 1 101 ? 11.091 7.952 -6.440 1.00 90.25 101 ALA A CA 1
ATOM 791 C C . ALA A 1 101 ? 11.836 8.960 -5.546 1.00 90.25 101 ALA A C 1
ATOM 793 O O . ALA A 1 101 ? 11.837 8.823 -4.325 1.00 90.25 101 ALA A O 1
ATOM 794 N N . SER A 1 102 ? 12.379 10.036 -6.126 1.00 87.31 102 SER A N 1
ATOM 795 C CA . SER A 1 102 ? 13.080 11.085 -5.371 1.00 87.31 102 SER A CA 1
ATOM 796 C C . SER A 1 102 ? 12.175 11.795 -4.359 1.00 87.31 102 SER A C 1
ATOM 798 O O . SER A 1 102 ? 12.566 11.995 -3.210 1.00 87.31 102 SER A O 1
ATOM 800 N N . ALA A 1 103 ? 10.950 12.150 -4.758 1.00 86.81 103 ALA A N 1
ATOM 801 C CA . ALA A 1 103 ? 9.998 12.834 -3.884 1.00 86.81 103 ALA A CA 1
ATOM 802 C C . ALA A 1 103 ? 9.486 11.905 -2.773 1.00 86.81 103 ALA A C 1
ATOM 804 O O . ALA A 1 103 ? 9.400 12.302 -1.611 1.00 86.81 103 ALA A O 1
ATOM 805 N N . LEU A 1 104 ? 9.186 10.648 -3.112 1.00 85.75 104 LEU A N 1
ATOM 806 C CA . LEU A 1 104 ? 8.760 9.634 -2.152 1.00 85.75 104 LEU A CA 1
ATOM 807 C C . LEU A 1 104 ? 9.879 9.272 -1.176 1.00 85.75 104 LEU A C 1
ATOM 809 O O . LEU A 1 104 ? 9.595 9.060 -0.003 1.00 85.75 104 LEU A O 1
ATOM 813 N N . ARG A 1 105 ? 11.143 9.272 -1.614 1.00 86.06 105 ARG A N 1
ATOM 814 C CA . ARG A 1 105 ? 12.295 9.077 -0.728 1.00 86.06 105 ARG A CA 1
ATOM 815 C C . ARG A 1 105 ? 12.371 10.168 0.332 1.00 86.06 105 ARG A C 1
ATOM 817 O O . ARG A 1 105 ? 12.478 9.847 1.507 1.00 86.06 105 ARG A O 1
ATOM 824 N N . VAL A 1 106 ? 12.235 11.435 -0.063 1.00 86.75 106 VAL A N 1
ATOM 825 C CA . VAL A 1 106 ? 12.211 12.560 0.889 1.00 86.75 106 VAL A CA 1
ATOM 826 C C . VAL A 1 106 ? 11.020 12.459 1.848 1.00 86.75 106 VAL A C 1
ATOM 828 O O . VAL A 1 106 ? 11.160 12.775 3.021 1.00 86.75 106 VAL A O 1
ATOM 831 N N . LYS A 1 107 ? 9.854 11.985 1.390 1.00 86.31 107 LYS A N 1
ATOM 832 C CA . LYS A 1 107 ? 8.693 11.774 2.273 1.00 86.31 107 LYS A CA 1
ATOM 833 C C . LYS A 1 107 ? 8.881 10.618 3.262 1.00 86.31 107 LYS A C 1
ATOM 835 O O . LYS A 1 107 ? 8.438 10.734 4.399 1.00 86.31 107 LYS A O 1
ATOM 840 N N . ARG A 1 108 ? 9.479 9.504 2.827 1.00 85.12 108 ARG A N 1
ATOM 841 C CA . ARG A 1 108 ? 9.713 8.309 3.662 1.00 85.12 108 ARG A CA 1
ATOM 842 C C . ARG A 1 108 ? 10.821 8.53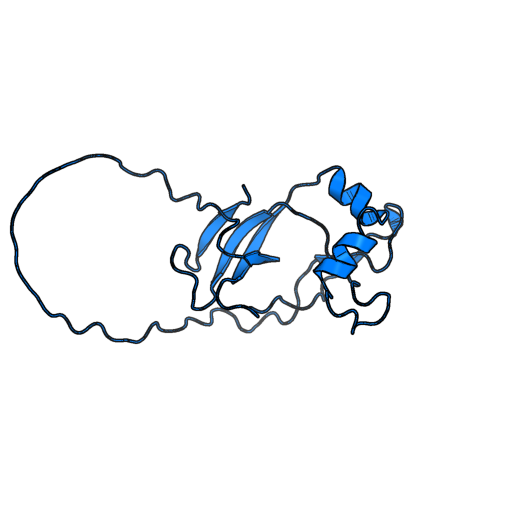2 4.683 1.00 85.12 108 ARG A C 1
ATOM 844 O O . ARG A 1 108 ? 10.712 8.055 5.805 1.00 85.12 108 ARG A O 1
ATOM 851 N N . ASP A 1 109 ? 11.855 9.262 4.285 1.00 86.50 109 ASP A N 1
ATOM 852 C CA . ASP A 1 109 ? 13.012 9.572 5.115 1.00 86.50 109 ASP A CA 1
ATOM 853 C C . ASP A 1 109 ? 13.384 11.060 4.987 1.00 86.50 109 ASP A C 1
ATOM 855 O O . ASP A 1 109 ? 14.313 11.424 4.252 1.00 86.50 109 ASP A O 1
ATOM 859 N N . PRO A 1 110 ? 12.652 11.947 5.690 1.00 84.50 110 PRO A N 1
ATOM 860 C CA . PRO A 1 110 ? 12.898 13.388 5.649 1.00 84.50 110 PRO A CA 1
ATOM 861 C C . PRO A 1 110 ? 14.293 13.773 6.146 1.00 84.50 110 PRO A C 1
ATOM 863 O O . PRO A 1 110 ? 14.854 14.770 5.694 1.00 84.50 110 PRO A O 1
ATOM 866 N N . LEU A 1 111 ? 14.855 12.973 7.057 1.00 87.81 111 LEU A N 1
ATOM 867 C CA . LEU A 1 111 ? 16.159 13.207 7.673 1.00 87.81 111 LEU A CA 1
ATOM 868 C C . LEU A 1 111 ? 17.322 12.595 6.875 1.00 87.81 111 LEU A C 1
ATOM 870 O O . LEU A 1 111 ? 18.475 12.842 7.213 1.00 87.81 111 LEU A O 1
ATOM 874 N N . ARG A 1 112 ? 17.038 11.841 5.802 1.00 81.00 112 ARG A N 1
ATOM 875 C CA . ARG A 1 112 ? 18.028 11.175 4.934 1.00 81.00 112 ARG A CA 1
ATOM 876 C C . ARG A 1 112 ? 19.007 10.271 5.696 1.00 81.00 112 ARG A C 1
ATOM 878 O O . ARG A 1 112 ? 20.173 10.179 5.318 1.00 81.00 112 ARG A O 1
ATOM 885 N N . ILE A 1 113 ? 18.534 9.619 6.755 1.00 86.81 113 ILE A N 1
ATOM 886 C CA . ILE A 1 113 ? 19.339 8.721 7.596 1.00 86.81 113 ILE A CA 1
ATOM 887 C C . ILE A 1 113 ? 19.487 7.341 6.934 1.00 86.81 113 ILE A C 1
ATOM 889 O O . ILE A 1 113 ? 20.469 6.640 7.154 1.00 86.81 113 ILE A O 1
ATOM 893 N N . SER A 1 114 ? 18.523 6.947 6.103 1.00 81.44 114 SER A N 1
ATOM 894 C CA . SER A 1 114 ? 18.500 5.658 5.420 1.00 81.44 114 SER A CA 1
ATOM 895 C C . SER A 1 114 ? 19.394 5.634 4.182 1.00 81.44 114 SER A C 1
ATOM 897 O O . SER A 1 114 ? 19.412 6.566 3.364 1.00 81.44 114 SER A O 1
ATOM 899 N N . GLU A 1 115 ? 20.056 4.496 3.982 1.00 79.19 115 GLU A N 1
ATOM 900 C CA . GLU A 1 115 ? 20.821 4.216 2.772 1.00 79.19 115 GLU A CA 1
ATOM 901 C C . GLU A 1 115 ? 19.945 4.244 1.507 1.00 79.19 115 GLU A C 1
ATOM 903 O O . GLU A 1 115 ? 18.711 4.148 1.532 1.00 79.19 115 GLU A O 1
ATOM 908 N N . LYS A 1 116 ? 20.593 4.428 0.354 1.00 73.12 116 LYS A N 1
ATOM 909 C CA . LYS A 1 116 ? 19.919 4.412 -0.948 1.00 73.12 116 LYS A CA 1
ATOM 910 C C . LYS A 1 116 ? 19.396 2.996 -1.222 1.00 73.12 116 LYS A C 1
ATOM 912 O O . LYS A 1 116 ? 20.179 2.057 -1.202 1.00 73.12 116 LYS A O 1
ATOM 917 N N . GLY A 1 117 ? 18.103 2.857 -1.519 1.00 72.44 117 GLY A N 1
ATOM 918 C CA . GLY A 1 117 ? 17.468 1.556 -1.761 1.00 72.44 117 GLY A CA 1
ATOM 919 C C . GLY A 1 117 ? 16.702 0.986 -0.564 1.00 72.44 117 GLY A C 1
ATOM 920 O O . GLY A 1 117 ? 16.033 -0.029 -0.727 1.00 72.44 117 GLY A O 1
ATOM 921 N N . ASN A 1 118 ? 16.704 1.658 0.596 1.00 81.44 118 ASN A N 1
ATOM 922 C CA . ASN A 1 118 ? 15.931 1.238 1.776 1.00 81.44 118 ASN A CA 1
ATOM 923 C C . ASN A 1 118 ? 14.396 1.296 1.576 1.00 81.44 118 ASN A C 1
ATOM 925 O O . ASN A 1 118 ? 13.628 0.985 2.481 1.00 81.44 118 ASN A O 1
ATOM 929 N N . GLU A 1 119 ? 13.918 1.743 0.410 1.00 86.69 119 GLU A N 1
ATOM 930 C CA . GLU A 1 119 ? 12.502 1.666 0.039 1.00 86.69 119 GLU A CA 1
ATOM 931 C C . GLU A 1 119 ? 12.040 0.276 -0.427 1.00 86.69 119 GLU A C 1
ATOM 933 O O . GLU A 1 119 ? 10.831 0.069 -0.547 1.00 86.69 119 GLU A O 1
ATOM 938 N N . PHE A 1 120 ? 12.969 -0.637 -0.726 1.00 92.81 120 PHE A N 1
ATOM 939 C CA . PHE A 1 120 ? 12.671 -1.980 -1.222 1.00 92.81 120 PHE A 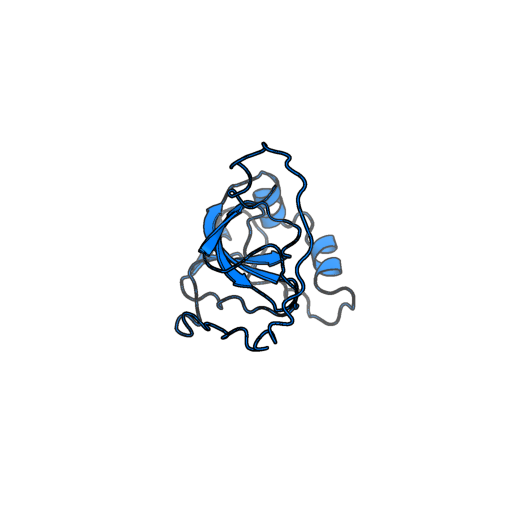CA 1
ATOM 940 C C . PHE A 1 120 ? 12.732 -3.030 -0.094 1.00 92.81 120 PHE A C 1
ATOM 942 O O . PHE A 1 120 ? 13.519 -2.860 0.839 1.00 92.81 120 PHE A O 1
ATOM 949 N N . PRO A 1 121 ? 11.944 -4.123 -0.163 1.00 94.06 121 PRO A N 1
ATOM 950 C CA . PRO A 1 121 ? 10.942 -4.443 -1.187 1.00 94.06 121 PRO A CA 1
ATOM 951 C C . PRO A 1 121 ? 9.726 -3.505 -1.122 1.00 94.06 121 PRO A C 1
ATOM 953 O O . PRO A 1 121 ? 9.147 -3.283 -0.057 1.00 94.06 121 PRO A O 1
ATOM 956 N N . LEU A 1 122 ? 9.323 -2.956 -2.272 1.00 93.69 122 LEU A N 1
ATOM 957 C CA . LEU A 1 122 ? 8.241 -1.973 -2.359 1.00 93.69 122 LEU A CA 1
ATOM 958 C C . LEU A 1 122 ? 6.947 -2.629 -2.846 1.00 93.69 122 LEU A C 1
ATOM 960 O O . LEU A 1 122 ? 6.895 -3.173 -3.947 1.00 93.69 122 LEU A O 1
ATOM 964 N N . ILE A 1 123 ? 5.885 -2.515 -2.047 1.00 94.69 123 ILE A N 1
ATOM 965 C CA . ILE A 1 123 ? 4.516 -2.866 -2.446 1.00 94.69 123 ILE A CA 1
ATOM 966 C C . ILE A 1 123 ? 3.884 -1.646 -3.124 1.00 94.69 123 ILE A C 1
ATOM 968 O O . ILE A 1 123 ? 3.913 -0.543 -2.573 1.00 94.69 123 ILE A O 1
ATOM 972 N N . LEU A 1 124 ? 3.332 -1.846 -4.319 1.00 93.38 124 LEU A N 1
ATOM 973 C CA . LEU A 1 124 ? 2.583 -0.830 -5.066 1.00 93.38 124 LEU A CA 1
ATOM 974 C C . LEU A 1 124 ? 1.074 -0.956 -4.802 1.00 93.38 124 LEU A C 1
ATOM 976 O O . LEU A 1 124 ? 0.631 -1.886 -4.131 1.00 93.38 124 LEU A O 1
ATOM 980 N N . GLY A 1 125 ? 0.293 -0.038 -5.369 1.00 91.00 125 GLY A N 1
ATOM 981 C CA . GLY A 1 125 ? -1.148 0.043 -5.160 1.00 91.00 125 GLY A CA 1
ATOM 982 C C . GLY A 1 125 ? -1.488 1.159 -4.184 1.00 91.00 125 GLY A C 1
ATOM 983 O O . GLY A 1 125 ? -0.954 1.236 -3.074 1.00 91.00 125 GLY A O 1
ATOM 984 N N . ARG A 1 126 ? -2.356 2.057 -4.637 1.00 89.50 126 ARG A N 1
ATOM 985 C CA . ARG A 1 126 ? -2.859 3.183 -3.848 1.00 89.50 126 ARG A CA 1
ATOM 986 C C . ARG A 1 126 ? -4.249 2.887 -3.304 1.00 89.50 126 ARG A C 1
ATOM 988 O O . ARG A 1 126 ? -4.470 3.060 -2.108 1.00 89.50 126 ARG A O 1
ATOM 995 N N . ASP A 1 127 ? -5.082 2.309 -4.158 1.00 92.31 127 ASP A N 1
ATOM 996 C CA . ASP A 1 127 ? -6.485 2.090 -3.863 1.00 92.31 127 ASP A CA 1
ATOM 997 C C . ASP A 1 127 ? -6.734 0.724 -3.230 1.00 92.31 127 ASP A C 1
ATOM 999 O O . ASP A 1 127 ? -6.123 -0.293 -3.576 1.00 92.31 127 ASP A O 1
ATOM 1003 N N . VAL A 1 128 ? -7.690 0.697 -2.303 1.00 94.56 128 VAL A N 1
ATOM 1004 C CA . VAL A 1 128 ? -8.044 -0.499 -1.544 1.00 94.56 128 VAL A CA 1
ATOM 1005 C C . VAL A 1 128 ? -9.532 -0.532 -1.218 1.00 94.56 128 VAL A C 1
ATOM 1007 O O . VAL A 1 128 ? -10.138 0.480 -0.878 1.00 94.56 128 VAL A O 1
ATOM 1010 N N . SER A 1 129 ? -10.111 -1.731 -1.242 1.00 95.56 129 SER A N 1
ATOM 1011 C CA . SER A 1 129 ? -11.366 -2.047 -0.563 1.00 95.56 129 SER A CA 1
ATOM 1012 C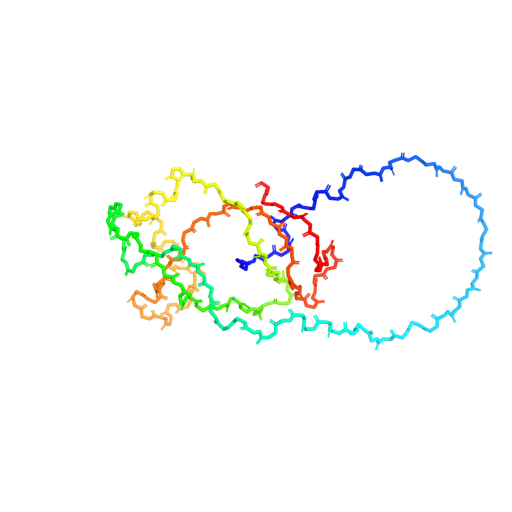 C . SER A 1 129 ? -11.210 -3.331 0.244 1.00 95.56 129 SER A C 1
ATOM 1014 O O . SER A 1 129 ? -10.601 -4.308 -0.209 1.00 95.56 129 SER A O 1
ATOM 1016 N N . GLY A 1 130 ? -11.731 -3.335 1.468 1.00 96.25 130 GLY A N 1
ATOM 1017 C CA . GLY A 1 130 ? -11.551 -4.462 2.369 1.00 96.25 130 GLY A CA 1
ATOM 1018 C C . GLY A 1 130 ? -12.197 -4.283 3.732 1.00 96.25 130 GLY A C 1
ATOM 1019 O O . GLY A 1 130 ? -13.100 -3.468 3.909 1.00 96.25 130 GLY A O 1
ATOM 1020 N N . VAL A 1 131 ? -11.720 -5.071 4.693 1.00 96.50 131 VAL A N 1
ATOM 1021 C CA . VAL A 1 131 ? -12.254 -5.119 6.059 1.00 96.50 131 VAL A CA 1
ATOM 1022 C C . VAL A 1 131 ? -11.170 -4.743 7.057 1.00 96.50 131 VAL A C 1
ATOM 1024 O O . VAL A 1 131 ? -10.027 -5.197 6.947 1.00 96.50 131 VAL A O 1
ATOM 1027 N N . ILE A 1 132 ? -11.521 -3.928 8.047 1.00 96.19 132 ILE A N 1
ATOM 1028 C CA . ILE A 1 132 ? -10.611 -3.558 9.132 1.00 96.19 132 ILE A CA 1
ATOM 1029 C C . ILE A 1 132 ? -10.350 -4.770 10.030 1.00 96.19 132 ILE A C 1
ATOM 1031 O O . ILE A 1 132 ? -11.275 -5.387 10.552 1.00 96.19 132 ILE A O 1
ATOM 1035 N N . MET A 1 133 ? -9.075 -5.087 10.230 1.00 94.62 133 MET A N 1
ATOM 1036 C CA . MET A 1 133 ? -8.599 -6.149 11.118 1.00 94.62 133 MET A CA 1
ATOM 1037 C C . MET A 1 133 ? -8.218 -5.606 12.494 1.00 94.62 133 MET A C 1
ATOM 1039 O O . MET A 1 133 ? -8.528 -6.226 13.506 1.00 94.62 133 MET A O 1
ATOM 1043 N N . GLU A 1 134 ? -7.559 -4.446 12.536 1.00 94.50 134 GLU A N 1
ATOM 1044 C CA . GLU A 1 134 ? -7.055 -3.844 13.771 1.00 94.50 134 GLU A CA 1
ATOM 1045 C C . GLU A 1 134 ? -7.038 -2.316 13.664 1.00 94.50 134 GLU A C 1
ATOM 1047 O O . GLU A 1 134 ? -6.823 -1.763 12.582 1.00 94.50 134 GLU A O 1
ATOM 1052 N N . CYS A 1 135 ? -7.247 -1.640 14.793 1.00 95.25 135 CYS A N 1
ATOM 1053 C CA . CYS A 1 135 ? -7.244 -0.186 14.904 1.00 95.25 135 CYS A CA 1
ATOM 1054 C C . CYS A 1 135 ? -6.239 0.271 15.961 1.00 95.25 135 CYS A C 1
ATOM 1056 O O . CYS A 1 135 ? -6.194 -0.285 17.060 1.00 95.25 135 CYS A O 1
ATOM 1058 N N . GLY A 1 136 ? -5.507 1.343 15.665 1.00 94.62 136 GLY A N 1
ATOM 1059 C CA . GLY A 1 136 ? -4.699 2.041 16.654 1.00 94.62 136 GLY A CA 1
ATOM 1060 C C . GLY A 1 136 ? -5.566 2.696 17.742 1.00 94.62 136 GLY A C 1
ATOM 1061 O O . GLY A 1 136 ? -6.752 2.968 17.529 1.00 94.62 136 GLY A O 1
ATOM 1062 N N . PRO A 1 137 ? -4.997 2.981 18.925 1.00 94.31 137 PRO A N 1
ATOM 1063 C CA . PRO A 1 137 ? -5.747 3.455 20.090 1.00 94.31 137 PRO A CA 1
ATOM 1064 C C . PRO A 1 137 ? -6.445 4.812 19.904 1.00 94.31 137 PRO A C 1
ATOM 1066 O O . PRO A 1 137 ? -7.413 5.089 20.609 1.00 94.31 137 PRO A O 1
ATOM 1069 N N . SER A 1 138 ? -5.988 5.654 18.973 1.00 94.38 138 SER A N 1
ATOM 1070 C CA . SER A 1 138 ? -6.599 6.959 18.678 1.00 94.38 138 SER A CA 1
ATOM 1071 C C . SER A 1 138 ? -7.632 6.910 17.549 1.00 94.38 138 SER A C 1
ATOM 1073 O O . SER A 1 138 ? -8.179 7.947 17.178 1.00 94.38 138 SER A O 1
ATOM 1075 N N . VAL A 1 139 ? -7.921 5.732 16.989 1.00 94.25 139 VAL A N 1
ATOM 1076 C CA . VAL A 1 139 ? -8.973 5.557 15.983 1.00 94.25 139 VAL A CA 1
ATOM 1077 C C . VAL A 1 139 ? -10.330 5.431 16.685 1.00 94.25 139 VAL A C 1
ATOM 1079 O O . VAL A 1 139 ? -10.559 4.513 17.474 1.00 94.25 139 VAL A O 1
ATOM 1082 N N . SER A 1 140 ? -11.239 6.369 16.409 1.00 91.56 140 SER A N 1
ATOM 1083 C CA . SER A 1 140 ? -12.559 6.453 17.056 1.00 91.56 140 SER A CA 1
ATOM 1084 C C . SER A 1 140 ? -13.730 6.063 16.151 1.00 91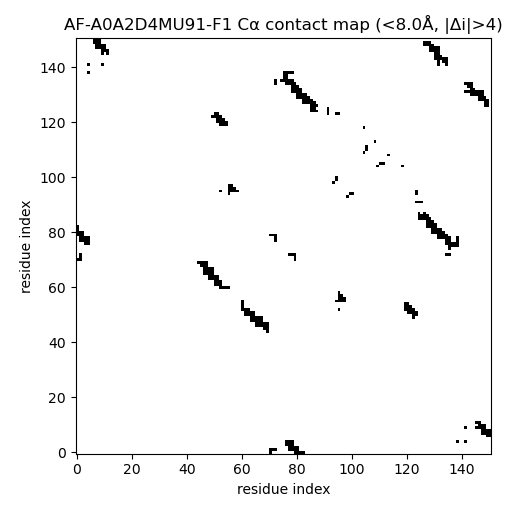.56 140 SER A C 1
ATOM 1086 O O . SER A 1 140 ? -14.704 5.498 16.640 1.00 91.56 140 SER A O 1
ATOM 1088 N N . TYR A 1 141 ? -13.645 6.350 14.849 1.00 91.38 141 TYR A N 1
ATOM 1089 C CA . TYR A 1 141 ? -14.755 6.181 13.898 1.00 91.38 141 TYR A CA 1
ATOM 1090 C C . TYR A 1 141 ? -14.850 4.785 13.275 1.00 91.38 141 TYR A C 1
ATOM 1092 O O . TYR A 1 141 ? -15.839 4.475 12.618 1.00 91.38 141 TYR A O 1
ATOM 1100 N N . PHE A 1 142 ? -13.833 3.952 13.486 1.00 94.38 142 PHE A N 1
ATOM 1101 C CA . PHE A 1 142 ? -13.723 2.627 12.892 1.00 94.38 142 PHE A CA 1
ATOM 1102 C C . PHE A 1 142 ? -13.466 1.567 13.953 1.00 94.38 142 PHE A C 1
ATOM 1104 O O . PHE A 1 142 ? -12.760 1.813 14.936 1.00 94.38 142 PHE A O 1
ATOM 1111 N N . LYS A 1 143 ? -13.980 0.363 13.714 1.00 94.12 143 LYS A N 1
ATOM 1112 C CA . LYS A 1 143 ? -13.723 -0.823 14.537 1.00 94.12 143 LYS A CA 1
ATOM 1113 C C . LYS A 1 143 ? -13.359 -2.033 13.666 1.00 94.12 143 LYS A C 1
ATOM 1115 O O . LYS A 1 143 ? -13.741 -2.077 12.494 1.00 94.12 143 LYS A O 1
ATOM 1120 N N . PRO A 1 144 ? -12.654 -3.034 14.227 1.00 95.81 144 PRO A N 1
ATOM 1121 C CA . PRO A 1 144 ? -12.464 -4.314 13.556 1.00 95.81 144 PRO A CA 1
ATOM 1122 C C . PRO A 1 144 ? -13.791 -4.897 13.051 1.00 95.81 144 PRO A C 1
ATOM 1124 O O . PRO A 1 144 ? -14.795 -4.876 13.765 1.00 95.81 144 PRO A O 1
ATOM 1127 N N . GLY A 1 145 ? -13.783 -5.404 11.820 1.00 95.75 145 GLY A N 1
ATOM 1128 C CA . GLY A 1 145 ? -14.955 -5.922 11.112 1.00 95.75 145 GLY A CA 1
ATOM 1129 C C . GLY A 1 145 ? -15.661 -4.918 10.194 1.00 95.75 145 GLY A C 1
ATOM 1130 O O . GLY A 1 145 ? -16.495 -5.341 9.399 1.00 95.75 145 GLY A O 1
ATOM 1131 N N . ASP A 1 146 ? -15.334 -3.623 10.247 1.00 95.56 146 ASP A N 1
ATOM 1132 C CA . ASP A 1 146 ? -15.938 -2.635 9.345 1.00 95.56 146 ASP A CA 1
ATOM 1133 C C . ASP A 1 146 ? -15.437 -2.793 7.900 1.00 95.56 146 ASP A C 1
ATOM 1135 O O . ASP A 1 146 ? -14.233 -2.924 7.658 1.00 95.56 146 ASP A O 1
ATOM 1139 N N . GLU A 1 147 ? -16.361 -2.721 6.936 1.00 96.12 147 GLU A N 1
ATOM 1140 C CA . GLU A 1 147 ? -16.037 -2.616 5.511 1.00 96.12 147 GLU A CA 1
ATOM 1141 C C . GLU A 1 147 ? -15.673 -1.181 5.133 1.00 96.12 147 GLU A C 1
ATOM 1143 O O . GLU A 1 147 ? -16.450 -0.243 5.355 1.00 96.12 147 GLU A O 1
ATOM 1148 N N . VAL A 1 148 ? -14.514 -1.028 4.497 1.00 94.69 148 VAL A N 1
ATOM 1149 C CA . VAL A 1 148 ? -13.964 0.265 4.094 1.00 94.69 148 VAL A CA 1
ATOM 1150 C C . VAL A 1 148 ? -13.422 0.254 2.671 1.00 94.69 148 VAL A C 1
ATOM 1152 O O . VAL A 1 148 ? -13.094 -0.795 2.104 1.00 94.69 148 VAL A O 1
ATOM 1155 N N . MET A 1 149 ? -13.315 1.446 2.097 1.00 91.31 149 MET A N 1
ATOM 1156 C CA . MET A 1 149 ? -12.594 1.695 0.854 1.00 91.31 149 MET A CA 1
ATOM 1157 C C . MET A 1 149 ? -11.897 3.059 0.882 1.00 91.31 149 MET A C 1
ATOM 1159 O O . MET A 1 149 ? -12.242 3.905 1.715 1.00 91.31 149 MET A O 1
ATOM 1163 N N . GLU A 1 150 ? -10.887 3.225 0.026 1.00 82.06 150 GLU A N 1
ATOM 1164 C CA . GLU A 1 150 ? -10.303 4.542 -0.263 1.00 82.06 150 GLU A CA 1
ATOM 1165 C C . GLU A 1 150 ? -11.332 5.425 -0.991 1.00 82.06 150 GLU A C 1
ATOM 1167 O O . GLU A 1 150 ? -12.200 4.910 -1.702 1.00 82.06 150 GLU A O 1
ATOM 1172 N N . ASP A 1 151 ? -11.233 6.733 -0.754 1.00 58.78 151 ASP A N 1
ATOM 1173 C CA . ASP A 1 151 ? -12.007 7.791 -1.414 1.00 58.78 151 ASP A CA 1
ATOM 1174 C C . ASP A 1 151 ? -11.458 8.184 -2.788 1.00 58.78 151 ASP A C 1
ATOM 1176 O O . ASP A 1 151 ? -10.221 8.338 -2.906 1.00 58.78 151 ASP A O 1
#

Secondary structure (DSSP, 8-state):
-EEEGGGEEES---S---------------------------TT-SEEEEEEESS--SGGGEEEEEEEEPP---STTEEEEEEEE----HHHHHHHTTTTHHHHHHHH-TT--SPTTTTPSBP-----EEEEEEE-TT--S--TT-EEEE-

Radius of gyration: 20.38 Å; Cα contacts (8 Å, |Δi|>4): 212; chains: 1; bounding box: 60×32×53 Å

InterPro domains:
  IPR011032 GroES-like superfamily [SSF50129] (44-149)
  IPR013154 Alcohol dehydrogenase-like, N-terminal [PF08240] (76-149)
  IPR050700 YIM1 and Zinc-containing Alcohol Dehydrogenase Families [PTHR11695] (34-149)

Sequence (151 aa):
MLLRGHTLRSKVCSKLLGCLSLSALRQSLSLWPLSRKFHVSCQRCSTMPSWVIDRYGKNDVLQFTSNMTFPAIRLPNEVIIKVHAASLNPIDVNMRNGYGASALRVKRDPLRISEKGNEFPLILGRDVSGVIMECGPSVSYFKPGDEVMED

Solvent-accessible surface area (backbone atoms only — not comparable to full-atom values): 9617 Å² total; per-residue (Å²): 89,76,44,54,58,87,62,53,43,62,73,86,78,81,83,80,89,88,82,90,79,91,79,82,91,78,93,73,93,71,82,75,80,92,61,84,76,79,77,79,79,72,93,78,56,73,40,35,72,44,59,31,26,78,56,66,38,66,81,86,40,64,40,80,41,67,72,38,73,46,84,73,82,86,49,47,46,23,30,36,33,51,73,76,46,67,61,85,55,75,63,50,59,40,40,40,54,43,52,60,48,72,62,50,44,44,69,78,37,75,83,65,81,67,65,92,69,71,70,49,76,31,69,76,66,88,46,44,31,31,32,30,65,42,65,22,88,68,47,80,94,64,56,63,72,41,48,35,30,57,124

Mean predicted aligned error: 11.81 Å

Organism: NCBI:txid129469

Foldseek 3Di:
DKDFLVQKDFPPPDDDDDDDDDDDDDDDPDDDPPDPPPPPPDPDPQWAWAWFAQDADAPVRTDIDRGHGDDDDPDLRMFDWDFPDFDDDPVQRVVSNVPCVVVVCCVVCVPPPDDPSPCPRPGTTDWTWGFTCDHGNPHDPDDGGTTMIGD

pLDDT: mean 78.46, std 22.89, range [27.73, 97.31]